Protein AF-A0A9E3FFB5-F1 (afdb_monomer)

pLDDT: mean 85.91, std 15.86, range [45.09, 98.25]

Nearest PDB structures (foldseek):
  6ee1-assembly1_C  TM=3.081E-01  e=3.238E+00  Mycobacterium tuberculosis CDC1551
  3ra0-assembly1_A  TM=4.398E-01  e=8.533E+00  Solanum tuberosum
  3msw-assembly1_A  TM=3.438E-01  e=8.031E+00  Bacteroides fragilis NCTC 9343

Structure (mmCIF, N/CA/C/O backbone):
data_AF-A0A9E3FFB5-F1
#
_entry.id   AF-A0A9E3FFB5-F1
#
loop_
_atom_site.group_PDB
_atom_site.id
_atom_site.type_symbol
_atom_site.label_atom_id
_atom_site.label_alt_id
_atom_site.label_comp_id
_atom_site.label_asym_id
_atom_site.label_entity_id
_atom_site.label_seq_id
_atom_site.pdbx_PDB_ins_code
_atom_site.Cartn_x
_atom_site.Cartn_y
_atom_site.Cartn_z
_atom_site.occupancy
_atom_site.B_iso_or_equiv
_atom_site.auth_seq_id
_atom_site.auth_comp_id
_atom_site.auth_asym_id
_atom_site.auth_atom_id
_atom_site.pdbx_PDB_model_num
ATOM 1 N N . MET A 1 1 ? 12.889 -42.123 -22.481 1.00 47.53 1 MET A N 1
ATOM 2 C CA . MET A 1 1 ? 12.437 -40.728 -22.277 1.00 47.53 1 MET A CA 1
ATOM 3 C C . MET A 1 1 ? 12.371 -40.454 -20.779 1.00 47.53 1 MET A C 1
ATOM 5 O O . MET A 1 1 ? 11.439 -40.924 -20.142 1.00 47.53 1 MET A O 1
ATOM 9 N N . LEU A 1 2 ? 13.360 -39.768 -20.192 1.00 45.09 2 LEU A N 1
ATOM 10 C CA . LEU A 1 2 ? 13.233 -39.290 -18.809 1.00 45.09 2 LEU A CA 1
ATOM 11 C C . LEU A 1 2 ? 12.377 -38.021 -18.814 1.00 45.09 2 LEU A C 1
ATOM 13 O O . LEU A 1 2 ? 12.748 -37.026 -19.437 1.00 45.09 2 LEU A O 1
ATOM 17 N N . LYS A 1 3 ? 11.234 -38.059 -18.128 1.00 50.16 3 LYS A N 1
ATOM 18 C CA . LYS A 1 3 ? 10.460 -36.855 -17.823 1.00 50.16 3 LYS A CA 1
ATOM 19 C C . LYS A 1 3 ? 11.259 -36.061 -16.790 1.00 50.16 3 LYS A C 1
ATOM 21 O O . LYS A 1 3 ? 11.464 -36.547 -15.683 1.00 50.16 3 LYS A O 1
ATOM 26 N N . ARG A 1 4 ? 11.749 -34.875 -17.159 1.00 49.00 4 ARG A N 1
ATOM 27 C CA . ARG A 1 4 ? 12.312 -33.929 -16.189 1.00 49.00 4 ARG A CA 1
ATOM 28 C C . ARG A 1 4 ? 11.158 -33.429 -15.325 1.00 49.00 4 ARG A C 1
ATOM 30 O O . ARG A 1 4 ? 10.248 -32.783 -15.838 1.00 49.00 4 ARG A O 1
ATOM 37 N N . THR A 1 5 ? 11.167 -33.772 -14.046 1.00 50.28 5 THR A N 1
ATOM 38 C CA . THR A 1 5 ? 10.300 -33.151 -13.043 1.00 50.28 5 THR A CA 1
ATOM 39 C C . THR A 1 5 ? 10.636 -31.656 -12.987 1.00 50.28 5 THR A C 1
ATOM 41 O O . THR A 1 5 ? 11.827 -31.327 -13.007 1.00 50.28 5 THR A O 1
ATOM 44 N N . PRO A 1 6 ? 9.652 -30.738 -12.959 1.00 55.97 6 PRO A N 1
ATOM 45 C CA . PRO A 1 6 ? 9.941 -29.323 -12.765 1.00 55.97 6 PRO A CA 1
ATOM 46 C C . PRO A 1 6 ? 10.660 -29.152 -11.427 1.00 55.97 6 PRO A C 1
ATOM 48 O O . PRO A 1 6 ? 10.163 -29.605 -10.398 1.00 55.97 6 PRO A O 1
ATOM 51 N N . LYS A 1 7 ? 11.854 -28.559 -11.456 1.00 53.78 7 LYS A N 1
ATOM 52 C CA . LYS A 1 7 ? 12.586 -28.189 -10.245 1.00 53.78 7 LYS A CA 1
ATOM 53 C C . LYS A 1 7 ? 11.756 -27.122 -9.527 1.00 53.78 7 LYS A C 1
ATOM 55 O O . LYS A 1 7 ? 11.375 -26.139 -10.162 1.00 53.78 7 LYS A O 1
ATOM 60 N N . GLU A 1 8 ? 11.450 -27.332 -8.250 1.00 53.06 8 GLU A N 1
ATOM 61 C CA . GLU A 1 8 ? 10.848 -26.283 -7.426 1.00 53.06 8 GLU A CA 1
ATOM 62 C C . GLU A 1 8 ? 11.791 -25.070 -7.431 1.00 53.06 8 GLU A C 1
ATOM 64 O O . GLU A 1 8 ? 12.996 -25.252 -7.216 1.00 53.06 8 GLU A O 1
ATOM 69 N N . PRO A 1 9 ? 11.294 -23.862 -7.746 1.00 53.59 9 PRO A N 1
ATOM 70 C CA . PRO A 1 9 ? 12.136 -22.675 -7.772 1.00 53.59 9 PRO A CA 1
ATOM 71 C C . PRO A 1 9 ? 12.726 -22.453 -6.377 1.00 53.59 9 PRO A C 1
ATOM 73 O O . PRO A 1 9 ? 11.998 -22.437 -5.382 1.00 53.59 9 PRO A O 1
ATOM 76 N N . THR A 1 10 ? 14.049 -22.327 -6.297 1.00 51.38 10 THR A N 1
ATOM 77 C CA . THR A 1 10 ? 14.737 -21.996 -5.044 1.00 51.38 10 THR A CA 1
ATOM 78 C C . THR A 1 10 ? 14.661 -20.487 -4.800 1.00 51.38 10 THR A C 1
ATOM 80 O O . THR A 1 10 ? 14.372 -19.720 -5.714 1.00 51.38 10 THR A O 1
ATOM 83 N N . THR A 1 11 ? 14.942 -20.022 -3.579 1.00 53.09 11 THR A N 1
ATOM 84 C CA . THR A 1 11 ? 14.989 -18.578 -3.252 1.00 53.09 11 THR A CA 1
ATOM 85 C C . THR A 1 11 ? 15.971 -17.800 -4.139 1.00 53.09 11 THR A C 1
ATOM 87 O O . THR A 1 11 ? 15.794 -16.613 -4.349 1.00 53.09 11 THR A O 1
ATOM 90 N N . GLU A 1 12 ? 16.975 -18.481 -4.692 1.00 48.00 12 GLU A N 1
ATOM 91 C CA . GLU A 1 12 ? 17.965 -17.947 -5.638 1.00 48.00 12 GLU A CA 1
ATOM 92 C C . GLU A 1 12 ? 17.399 -17.742 -7.060 1.00 48.00 12 GLU A C 1
ATOM 94 O O . GLU A 1 12 ? 17.922 -16.943 -7.827 1.00 48.00 12 GLU A O 1
ATOM 99 N N . ASP A 1 13 ? 16.301 -18.430 -7.399 1.00 52.84 13 ASP A N 1
ATOM 100 C CA . ASP A 1 13 ? 15.519 -18.219 -8.625 1.00 52.84 13 ASP A CA 1
ATOM 101 C C . ASP A 1 13 ? 14.375 -17.207 -8.405 1.00 52.84 13 ASP A C 1
ATOM 103 O O . ASP A 1 13 ? 13.614 -16.904 -9.337 1.00 52.84 13 ASP A O 1
ATOM 107 N N . ALA A 1 14 ? 14.198 -16.710 -7.171 1.00 54.94 14 ALA A N 1
ATOM 108 C CA . ALA A 1 14 ? 13.183 -15.713 -6.891 1.00 54.94 14 ALA A CA 1
ATOM 109 C C . ALA A 1 14 ? 13.522 -14.447 -7.689 1.00 54.94 14 ALA A C 1
ATOM 111 O O . ALA A 1 14 ? 14.666 -14.007 -7.714 1.00 54.94 14 ALA A O 1
ATOM 112 N N . PRO A 1 15 ? 12.555 -13.850 -8.394 1.00 60.88 15 PRO A N 1
ATOM 113 C CA . PRO A 1 15 ? 12.791 -12.596 -9.085 1.00 60.88 15 PRO A CA 1
ATOM 114 C C . PRO A 1 15 ? 13.152 -11.512 -8.062 1.00 60.88 15 PRO A C 1
ATOM 116 O O . PRO A 1 15 ? 12.272 -10.896 -7.469 1.00 60.88 15 PRO A O 1
ATOM 119 N N . ASP A 1 16 ? 14.450 -11.233 -7.932 1.00 67.25 16 ASP A N 1
ATOM 120 C CA . ASP A 1 16 ? 15.021 -10.197 -7.054 1.00 67.25 16 ASP A CA 1
ATOM 121 C C . ASP A 1 16 ? 14.546 -8.777 -7.399 1.00 67.25 16 ASP A C 1
ATOM 123 O O . ASP A 1 16 ? 14.881 -7.801 -6.730 1.00 67.25 16 ASP A O 1
ATOM 127 N N . ASN A 1 17 ? 13.787 -8.634 -8.488 1.00 79.75 17 ASN A N 1
ATOM 128 C CA . ASN A 1 17 ? 13.331 -7.358 -8.994 1.00 79.75 17 ASN A CA 1
ATOM 129 C C . ASN A 1 17 ? 11.873 -7.432 -9.468 1.00 79.75 17 ASN A C 1
ATOM 131 O O . ASN A 1 17 ? 11.555 -8.065 -10.483 1.00 79.75 17 ASN A O 1
ATOM 135 N N . ILE A 1 18 ? 11.011 -6.715 -8.747 1.00 90.06 18 ILE A N 1
ATOM 136 C CA . ILE A 1 18 ? 9.587 -6.531 -9.045 1.00 90.06 18 ILE A CA 1
ATOM 137 C C . ILE A 1 18 ? 9.280 -5.163 -9.676 1.00 90.06 18 ILE A C 1
ATOM 139 O O . ILE A 1 18 ? 8.121 -4.746 -9.712 1.00 90.06 18 ILE A O 1
ATOM 143 N N . ALA A 1 19 ? 10.300 -4.462 -10.190 1.00 89.56 19 ALA A N 1
ATOM 144 C CA . ALA A 1 19 ? 10.145 -3.166 -10.841 1.00 89.56 19 ALA A CA 1
ATOM 145 C C . ALA A 1 19 ? 8.998 -3.198 -11.870 1.00 89.56 19 ALA A C 1
ATOM 147 O O . ALA A 1 19 ? 8.889 -4.1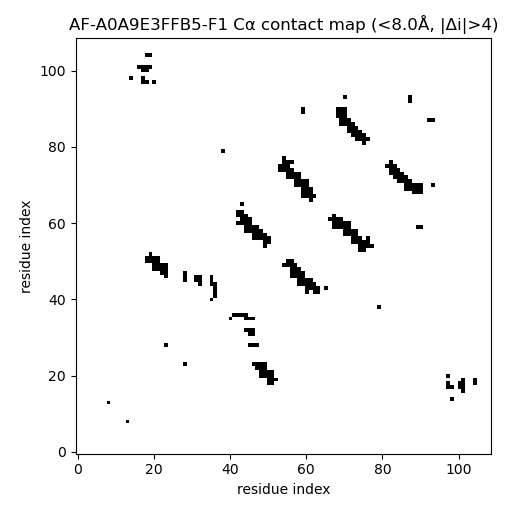55 -12.638 1.00 89.56 19 ALA A O 1
ATOM 148 N N . PRO A 1 20 ? 8.140 -2.165 -11.900 1.00 92.50 20 PRO A N 1
ATOM 149 C CA . PRO A 1 20 ? 8.345 -0.856 -11.275 1.00 92.50 20 PRO A CA 1
ATOM 150 C C . PRO A 1 20 ? 7.897 -0.760 -9.807 1.00 92.50 20 PRO A C 1
ATOM 152 O O . PRO A 1 20 ? 7.871 0.343 -9.264 1.00 92.50 20 PRO A O 1
ATOM 155 N N . TRP A 1 21 ? 7.530 -1.869 -9.161 1.00 95.19 21 TRP A N 1
ATOM 156 C CA . TRP A 1 21 ? 7.252 -1.865 -7.728 1.00 95.19 21 TRP A CA 1
ATOM 157 C C . TRP A 1 21 ? 8.537 -1.798 -6.905 1.00 95.19 21 TRP A C 1
ATOM 159 O O . TRP A 1 21 ? 9.540 -2.429 -7.229 1.00 95.19 21 TRP A O 1
ATOM 169 N N . GLU A 1 22 ? 8.465 -1.052 -5.813 1.00 94.12 22 GLU A N 1
ATOM 170 C CA . GLU A 1 22 ? 9.477 -0.960 -4.772 1.00 94.12 22 GLU A CA 1
ATOM 171 C C . GLU A 1 22 ? 8.800 -1.271 -3.434 1.00 94.12 22 GLU A C 1
ATOM 173 O O . GLU A 1 22 ? 7.762 -0.683 -3.104 1.00 94.12 22 GLU A O 1
ATOM 178 N N . MET A 1 23 ? 9.367 -2.213 -2.680 1.00 95.75 23 MET A N 1
ATOM 179 C CA . MET A 1 23 ? 8.933 -2.482 -1.309 1.00 95.75 23 MET A CA 1
ATOM 180 C C . MET A 1 23 ? 9.353 -1.310 -0.422 1.00 95.75 23 MET A C 1
ATOM 182 O O . MET A 1 23 ? 10.484 -0.841 -0.515 1.00 95.75 23 MET A O 1
ATOM 186 N N . LEU A 1 24 ? 8.443 -0.836 0.424 1.00 96.38 24 LEU A N 1
ATOM 187 C CA . LEU A 1 24 ? 8.739 0.258 1.342 1.00 96.38 24 LEU A CA 1
ATOM 188 C C . LEU A 1 24 ? 9.617 -0.242 2.495 1.00 96.38 24 LEU A C 1
ATOM 190 O O . LEU A 1 24 ? 9.387 -1.326 3.030 1.00 96.38 24 LEU A O 1
ATOM 194 N N . ASP A 1 25 ? 10.586 0.577 2.893 1.00 95.50 25 ASP A N 1
ATOM 195 C CA . ASP A 1 25 ? 11.309 0.429 4.154 1.00 95.50 25 ASP A CA 1
ATOM 196 C C . ASP A 1 25 ? 10.473 0.962 5.332 1.00 95.50 25 ASP A C 1
ATOM 198 O O . ASP A 1 25 ? 9.359 1.461 5.153 1.00 95.50 25 ASP A O 1
ATOM 202 N N . ASP A 1 26 ? 11.001 0.885 6.554 1.00 96.94 26 ASP A N 1
ATOM 203 C CA . ASP A 1 26 ? 10.278 1.311 7.760 1.00 96.94 26 ASP A CA 1
ATOM 204 C C . ASP A 1 26 ? 9.819 2.780 7.691 1.00 96.94 26 ASP A C 1
ATOM 206 O O . ASP A 1 26 ? 8.688 3.111 8.063 1.00 96.94 26 ASP A O 1
ATOM 210 N N . ALA A 1 27 ? 10.673 3.666 7.169 1.00 97.00 27 ALA A N 1
ATOM 211 C CA . ALA A 1 27 ? 10.367 5.086 7.017 1.00 97.00 27 ALA A CA 1
ATOM 212 C C . ALA A 1 27 ? 9.260 5.317 5.975 1.00 97.00 27 ALA A C 1
ATOM 214 O O . ALA A 1 27 ? 8.334 6.108 6.198 1.00 97.00 27 ALA A O 1
ATOM 215 N N . GLY A 1 28 ? 9.320 4.599 4.855 1.00 96.81 28 GLY A N 1
ATOM 216 C CA . GLY A 1 28 ? 8.305 4.596 3.814 1.00 96.81 28 GLY A CA 1
ATOM 217 C C . GLY A 1 28 ? 6.971 4.065 4.330 1.00 96.81 28 GLY A C 1
ATOM 218 O O . GLY A 1 28 ? 5.947 4.731 4.165 1.00 96.81 28 GLY A O 1
ATOM 219 N N . ILE A 1 29 ? 6.967 2.918 5.013 1.00 98.00 29 ILE A N 1
ATOM 220 C CA . ILE A 1 29 ? 5.764 2.329 5.615 1.00 98.00 29 ILE A CA 1
ATOM 221 C C . ILE A 1 29 ? 5.109 3.339 6.555 1.00 98.00 29 ILE A C 1
ATOM 223 O O . ILE A 1 29 ? 3.908 3.588 6.426 1.00 98.00 29 ILE A O 1
ATOM 227 N N . ALA A 1 30 ? 5.878 3.960 7.456 1.00 97.62 30 ALA A N 1
ATOM 228 C CA . ALA A 1 30 ? 5.362 4.957 8.391 1.00 97.62 30 ALA A CA 1
ATOM 229 C C . ALA A 1 30 ? 4.748 6.162 7.660 1.00 97.62 30 ALA A C 1
ATOM 231 O O . ALA A 1 30 ? 3.611 6.547 7.939 1.00 97.62 30 ALA A O 1
ATOM 232 N N . THR A 1 31 ? 5.465 6.707 6.677 1.00 96.81 31 THR A N 1
ATOM 233 C CA . THR A 1 31 ? 5.044 7.890 5.914 1.00 96.81 31 THR A CA 1
ATOM 234 C C . THR A 1 31 ? 3.762 7.634 5.123 1.00 96.81 31 THR A C 1
ATOM 236 O O . THR A 1 31 ? 2.789 8.379 5.240 1.00 96.81 31 THR A O 1
ATOM 239 N N . TYR A 1 32 ? 3.724 6.568 4.322 1.00 96.62 32 TYR A N 1
ATOM 240 C CA . TYR A 1 32 ? 2.569 6.268 3.476 1.00 96.62 32 TYR A CA 1
ATOM 241 C C . TYR A 1 32 ? 1.365 5.788 4.292 1.00 96.62 32 TYR A C 1
ATOM 243 O O . TYR A 1 32 ? 0.229 6.118 3.955 1.00 96.62 32 TYR A O 1
ATOM 251 N N . THR A 1 33 ? 1.588 5.069 5.396 1.00 96.81 33 THR A N 1
ATOM 252 C CA . THR A 1 33 ? 0.502 4.661 6.301 1.00 96.81 33 THR A CA 1
ATOM 253 C C . THR A 1 33 ? -0.108 5.860 7.029 1.00 96.81 33 THR A C 1
ATOM 255 O O . THR A 1 33 ? -1.329 5.920 7.172 1.00 96.81 33 THR A O 1
ATOM 258 N N . ALA 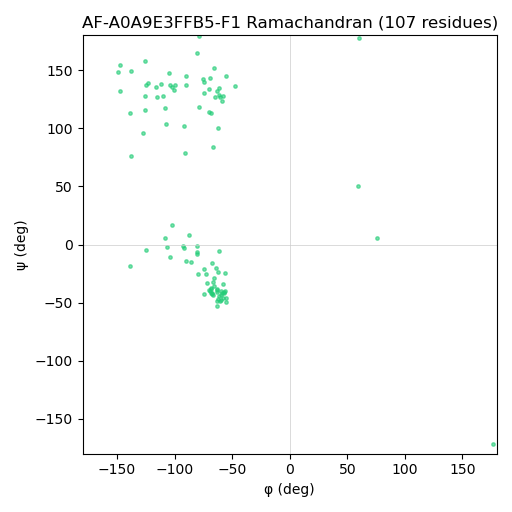A 1 34 ? 0.698 6.847 7.436 1.00 96.75 34 ALA A N 1
ATOM 259 C CA . ALA A 1 34 ? 0.183 8.092 8.008 1.00 96.75 34 ALA A CA 1
ATOM 260 C C . ALA A 1 34 ? -0.719 8.836 7.009 1.00 96.75 34 ALA A C 1
ATOM 262 O O . ALA A 1 34 ? -1.869 9.129 7.329 1.00 96.75 34 ALA A O 1
ATOM 263 N N . LYS A 1 35 ? -0.257 9.013 5.764 1.00 95.12 35 LYS A N 1
ATOM 264 C CA . LYS A 1 35 ? -1.058 9.615 4.684 1.00 95.12 35 LYS A CA 1
ATOM 265 C C . LYS A 1 35 ? -2.358 8.851 4.405 1.00 95.12 35 LYS A C 1
ATOM 267 O O . LYS A 1 35 ? -3.408 9.459 4.210 1.00 95.12 35 LYS A O 1
ATOM 272 N N . LEU A 1 36 ? -2.316 7.514 4.403 1.00 94.00 36 LEU A N 1
ATOM 273 C CA . LEU A 1 36 ? -3.516 6.680 4.252 1.00 94.00 36 LEU A CA 1
ATOM 274 C C . LEU A 1 36 ? -4.533 6.949 5.363 1.00 94.00 36 LEU A C 1
ATOM 276 O O . LEU A 1 36 ? -5.720 7.070 5.073 1.00 94.00 36 LEU A O 1
ATOM 280 N N . ARG A 1 37 ? -4.070 7.067 6.612 1.00 94.31 37 ARG A N 1
ATOM 281 C CA . ARG A 1 37 ? -4.922 7.337 7.775 1.00 94.31 37 ARG A CA 1
ATOM 282 C C . ARG A 1 37 ? -5.515 8.745 7.752 1.00 94.31 37 ARG A C 1
ATOM 284 O O . ARG A 1 37 ? -6.663 8.909 8.143 1.00 94.31 37 ARG A O 1
ATOM 291 N N . GLU A 1 38 ? -4.759 9.741 7.302 1.00 92.81 38 GLU A N 1
ATOM 292 C CA . GLU A 1 38 ? -5.271 11.106 7.112 1.00 92.81 38 GLU A CA 1
ATOM 293 C C . GLU A 1 38 ? -6.375 11.144 6.050 1.00 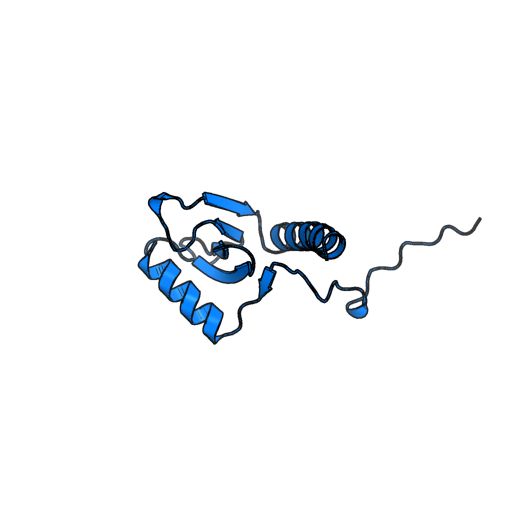92.81 38 GLU A C 1
ATOM 295 O O . GLU A 1 38 ? -7.396 11.806 6.229 1.00 92.81 38 GLU A O 1
ATOM 300 N N . ARG A 1 39 ? -6.183 10.397 4.958 1.00 89.31 39 ARG A N 1
ATOM 301 C CA . ARG A 1 39 ? -7.112 10.343 3.827 1.00 89.31 39 ARG A CA 1
ATOM 302 C C . ARG A 1 39 ? -8.378 9.540 4.118 1.00 89.31 39 ARG A C 1
ATOM 304 O O . ARG A 1 39 ? -9.460 9.933 3.695 1.00 89.31 39 ARG A O 1
ATOM 311 N N . ASP A 1 40 ? -8.236 8.391 4.773 1.00 88.06 40 ASP A N 1
ATOM 312 C CA . ASP A 1 40 ? -9.323 7.449 5.036 1.00 88.06 40 ASP A CA 1
ATOM 313 C C . ASP A 1 40 ? -9.230 6.898 6.472 1.00 88.06 40 ASP A C 1
ATOM 315 O O . ASP A 1 40 ? -8.790 5.764 6.695 1.00 88.06 40 ASP A O 1
ATOM 319 N N . PRO A 1 41 ? -9.619 7.703 7.478 1.00 90.12 41 PRO A N 1
ATOM 320 C CA . PRO A 1 41 ? -9.414 7.373 8.889 1.00 90.12 41 PRO A CA 1
ATOM 321 C C . PRO A 1 41 ? -10.253 6.183 9.370 1.00 90.12 41 PRO A C 1
ATOM 323 O O . PRO A 1 41 ? -9.976 5.629 10.434 1.00 90.12 41 PRO A O 1
ATOM 326 N N . LEU A 1 42 ? -11.279 5.788 8.611 1.00 91.06 42 LEU A N 1
ATOM 327 C CA . LEU A 1 42 ? -12.145 4.658 8.947 1.00 91.06 42 LEU A CA 1
ATOM 328 C C . LEU A 1 42 ? -11.575 3.319 8.466 1.00 91.06 42 LEU A C 1
ATOM 330 O O . LEU A 1 42 ? -12.033 2.266 8.915 1.00 91.06 42 LEU A O 1
ATOM 334 N N . ARG A 1 43 ? -10.581 3.333 7.570 1.00 92.25 43 ARG A N 1
ATOM 335 C CA . ARG A 1 43 ? -9.945 2.114 7.067 1.00 92.25 43 ARG A CA 1
ATOM 336 C C . ARG A 1 43 ? -8.632 1.838 7.780 1.00 92.25 43 ARG A C 1
ATOM 338 O O . ARG A 1 43 ? -7.777 2.699 7.963 1.00 92.25 43 ARG A O 1
ATOM 345 N N . ASN A 1 44 ? -8.437 0.569 8.117 1.00 95.25 44 ASN A N 1
ATOM 346 C CA . ASN A 1 44 ? -7.190 0.076 8.682 1.00 95.25 44 ASN A CA 1
ATOM 347 C C . ASN A 1 44 ? -6.262 -0.390 7.552 1.00 95.25 44 ASN A C 1
ATOM 349 O O . ASN A 1 44 ? -6.201 -1.580 7.230 1.00 95.25 44 ASN A O 1
ATOM 353 N N . LEU A 1 45 ? -5.608 0.573 6.900 1.00 96.44 45 LEU A N 1
ATOM 354 C CA . LEU A 1 45 ? -4.701 0.324 5.781 1.00 96.44 45 LEU A CA 1
ATOM 355 C C . LEU A 1 45 ? -3.244 0.446 6.222 1.00 96.44 45 LEU A C 1
ATOM 357 O O . LEU A 1 45 ? -2.893 1.385 6.930 1.00 96.44 45 LEU A O 1
ATOM 361 N N . ILE A 1 46 ? -2.393 -0.473 5.764 1.00 96.94 46 ILE A N 1
ATOM 362 C CA . ILE A 1 46 ? -0.942 -0.436 6.006 1.00 96.94 46 ILE A CA 1
ATOM 363 C C . ILE A 1 46 ? -0.230 -0.509 4.660 1.00 96.94 46 ILE A C 1
ATOM 365 O O . ILE A 1 46 ? -0.360 -1.510 3.955 1.00 96.94 46 ILE A O 1
ATOM 369 N N . ALA A 1 47 ? 0.496 0.543 4.285 1.00 97.62 47 ALA A N 1
ATOM 370 C CA . ALA A 1 47 ? 1.270 0.557 3.046 1.00 97.62 47 ALA A CA 1
ATOM 371 C C . ALA A 1 47 ? 2.460 -0.404 3.139 1.00 97.62 47 ALA A C 1
ATOM 373 O O . ALA A 1 47 ? 3.079 -0.515 4.194 1.00 97.62 47 ALA A O 1
ATOM 374 N N . PHE A 1 48 ? 2.791 -1.077 2.036 1.00 97.88 48 PHE A N 1
ATOM 375 C CA . PHE A 1 48 ? 3.959 -1.967 1.986 1.00 97.88 48 PHE A CA 1
ATOM 376 C C . PHE A 1 48 ? 4.770 -1.859 0.690 1.00 97.88 48 PHE A C 1
ATOM 378 O O . PHE A 1 48 ? 5.924 -2.277 0.665 1.00 97.88 48 PHE A O 1
ATOM 385 N N . ALA A 1 49 ? 4.206 -1.306 -0.386 1.00 97.50 49 ALA A N 1
ATOM 386 C CA . ALA A 1 49 ? 4.934 -1.070 -1.628 1.00 97.50 49 ALA A CA 1
ATOM 387 C C . ALA A 1 49 ? 4.414 0.178 -2.344 1.00 97.50 49 ALA A C 1
ATOM 389 O O . ALA A 1 49 ? 3.245 0.550 -2.207 1.00 97.50 49 ALA A O 1
ATOM 390 N N . ARG A 1 50 ? 5.268 0.794 -3.159 1.00 96.44 50 ARG A N 1
ATOM 391 C CA . ARG A 1 50 ? 4.892 1.860 -4.093 1.00 96.44 50 ARG A CA 1
ATOM 392 C C . ARG A 1 50 ? 5.335 1.516 -5.505 1.00 96.44 50 ARG A C 1
ATOM 394 O O . ARG A 1 50 ? 6.253 0.721 -5.696 1.00 96.44 50 ARG A O 1
ATOM 401 N N . ARG A 1 51 ? 4.702 2.127 -6.502 1.00 94.69 51 ARG A N 1
ATOM 402 C CA . ARG A 1 51 ? 5.230 2.126 -7.868 1.00 94.69 51 ARG A CA 1
ATOM 403 C C . ARG A 1 51 ? 6.144 3.325 -8.074 1.00 94.69 51 ARG A C 1
ATOM 405 O O . ARG A 1 51 ? 5.808 4.432 -7.675 1.00 94.69 51 ARG A O 1
ATOM 412 N N . MET A 1 52 ? 7.277 3.109 -8.730 1.00 90.69 52 MET A N 1
ATOM 413 C CA . MET A 1 52 ? 8.223 4.178 -9.069 1.00 90.69 52 MET A CA 1
ATOM 414 C C . MET A 1 52 ? 7.790 4.983 -10.303 1.00 90.69 52 MET A C 1
ATOM 416 O O . MET A 1 52 ? 8.175 6.137 -10.455 1.00 90.69 52 MET A O 1
ATOM 420 N N . ASP A 1 53 ? 6.998 4.383 -11.196 1.00 91.19 53 ASP A N 1
ATOM 421 C CA . ASP A 1 53 ? 6.578 4.977 -12.473 1.00 91.19 53 ASP A CA 1
ATOM 422 C C . ASP A 1 53 ? 5.266 5.772 -12.380 1.00 91.19 53 ASP A C 1
ATOM 424 O O . ASP A 1 53 ? 4.896 6.496 -13.307 1.00 91.19 53 ASP A O 1
ATOM 428 N N . GLN A 1 54 ? 4.521 5.605 -11.289 1.00 89.88 54 GLN A N 1
ATOM 429 C CA . GLN A 1 54 ? 3.194 6.174 -11.100 1.00 89.88 54 GLN A CA 1
ATOM 430 C C . GLN A 1 54 ? 2.959 6.459 -9.626 1.00 89.88 54 GLN A C 1
ATOM 432 O O . GLN A 1 54 ? 3.381 5.688 -8.774 1.00 89.88 54 GLN A O 1
ATOM 437 N N . ASP A 1 55 ? 2.178 7.498 -9.336 1.00 91.94 55 ASP A N 1
ATOM 438 C CA . ASP A 1 55 ? 1.654 7.734 -7.993 1.00 91.94 55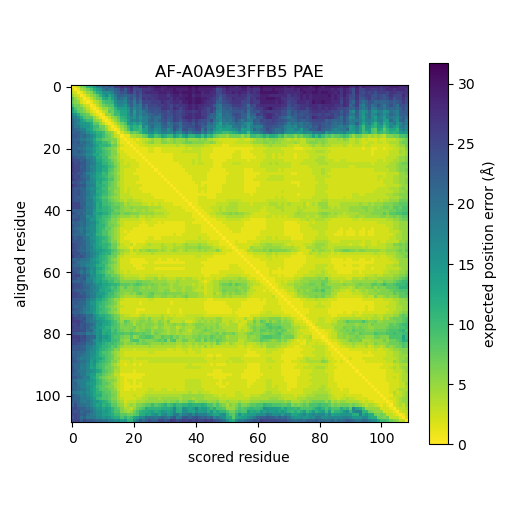 ASP A CA 1
ATOM 439 C C . ASP A 1 55 ? 0.653 6.625 -7.621 1.00 91.94 55 ASP A C 1
ATOM 441 O O . ASP A 1 55 ? -0.542 6.686 -7.929 1.00 91.94 55 ASP A O 1
ATOM 445 N N . THR A 1 56 ? 1.174 5.502 -7.131 1.00 96.00 56 THR A N 1
ATOM 446 C CA . THR A 1 56 ? 0.420 4.289 -6.823 1.00 96.00 56 THR A CA 1
ATOM 447 C C . THR A 1 56 ? 1.040 3.577 -5.633 1.00 96.00 56 THR A C 1
ATOM 449 O O . THR A 1 56 ? 2.244 3.326 -5.608 1.00 96.00 56 THR A O 1
ATOM 452 N N . VAL A 1 57 ? 0.196 3.201 -4.677 1.00 97.19 57 VAL A N 1
ATOM 453 C CA . VAL A 1 57 ? 0.595 2.523 -3.438 1.00 97.19 57 VAL A CA 1
ATOM 454 C C . VAL A 1 57 ? -0.162 1.206 -3.317 1.00 97.19 57 VAL A C 1
ATOM 456 O O . VAL A 1 57 ? -1.356 1.148 -3.614 1.00 97.19 57 VAL A O 1
ATOM 459 N N . ALA A 1 58 ? 0.528 0.154 -2.883 1.00 98.06 58 ALA A N 1
ATOM 460 C CA . ALA A 1 58 ? -0.083 -1.092 -2.447 1.00 98.06 58 ALA A CA 1
ATOM 461 C C . ALA A 1 58 ? -0.136 -1.135 -0.915 1.00 98.06 58 ALA A C 1
ATOM 463 O O . ALA A 1 58 ? 0.849 -0.836 -0.229 1.00 98.06 58 ALA A O 1
ATOM 464 N N . CYS A 1 59 ? -1.292 -1.508 -0.376 1.00 97.50 59 CYS A N 1
ATOM 465 C CA . CYS A 1 59 ? -1.535 -1.571 1.056 1.00 97.50 59 CYS A CA 1
ATOM 466 C C . CYS A 1 59 ? -2.313 -2.826 1.455 1.00 97.50 59 CYS A C 1
ATOM 468 O O . CYS A 1 59 ? -3.133 -3.347 0.701 1.00 97.50 59 CYS A O 1
ATOM 470 N N . PHE A 1 60 ? -2.053 -3.316 2.664 1.00 97.81 60 PHE A N 1
ATOM 471 C CA . PHE A 1 60 ? -2.891 -4.314 3.310 1.00 97.81 60 PHE A CA 1
ATOM 472 C C . PHE A 1 60 ? -4.170 -3.657 3.811 1.00 97.81 60 PHE A C 1
ATOM 474 O O . PHE A 1 60 ? -4.104 -2.670 4.538 1.00 97.81 60 PHE A O 1
ATOM 481 N N . ASP A 1 61 ? -5.313 -4.249 3.482 1.00 96.81 61 ASP A N 1
ATOM 482 C CA . ASP A 1 61 ? -6.592 -3.957 4.118 1.00 96.81 61 ASP A CA 1
ATOM 483 C C . ASP A 1 61 ? -6.787 -4.922 5.285 1.00 96.81 61 ASP A C 1
ATOM 485 O O . ASP A 1 61 ? -7.098 -6.109 5.114 1.00 96.81 61 ASP A O 1
ATOM 489 N N . LYS A 1 62 ? -6.551 -4.405 6.491 1.00 95.50 62 LYS A N 1
ATOM 490 C CA . LYS A 1 62 ? -6.642 -5.163 7.737 1.00 95.50 62 LYS A CA 1
ATOM 491 C C . LYS A 1 62 ? -8.079 -5.305 8.232 1.00 95.50 62 LYS A C 1
ATOM 493 O O . LYS A 1 62 ? -8.288 -6.058 9.181 1.00 95.50 62 LYS A O 1
ATOM 498 N N . GLY A 1 63 ? -9.055 -4.652 7.599 1.00 93.44 63 GLY A N 1
ATOM 499 C CA . GLY A 1 63 ? -10.433 -4.618 8.077 1.00 93.44 63 GLY A CA 1
ATOM 500 C C . GLY A 1 63 ? -10.572 -3.995 9.473 1.00 93.44 63 GLY A C 1
ATOM 501 O O . GLY A 1 63 ? -9.594 -3.616 10.123 1.00 93.44 63 GLY A O 1
ATOM 502 N N . ALA A 1 64 ? -11.8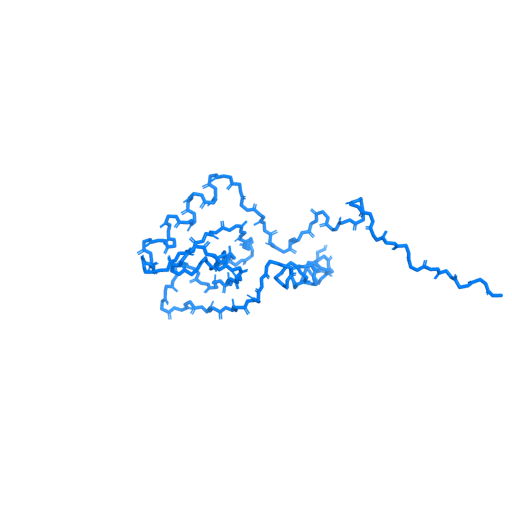12 -3.898 9.951 1.00 90.25 64 ALA A N 1
ATOM 503 C CA . ALA A 1 64 ? -12.110 -3.299 11.254 1.00 90.25 64 ALA A CA 1
ATOM 504 C C . ALA A 1 64 ? -11.544 -4.111 12.437 1.00 90.25 64 ALA A C 1
ATOM 506 O O . ALA A 1 64 ? -11.214 -3.543 13.473 1.00 90.25 64 ALA A O 1
ATOM 507 N N . ASP A 1 65 ? -11.402 -5.429 12.283 1.00 92.06 65 ASP A N 1
ATOM 508 C CA . ASP A 1 65 ? -10.933 -6.345 13.329 1.00 92.06 65 ASP A CA 1
ATOM 509 C C . ASP A 1 65 ? -9.411 -6.589 13.311 1.00 92.06 65 ASP A C 1
ATOM 511 O O . ASP A 1 65 ? -8.890 -7.340 14.138 1.00 92.06 65 ASP A O 1
ATOM 515 N N . GLY A 1 66 ? -8.690 -5.986 12.359 1.00 90.81 66 GLY A N 1
ATOM 516 C CA . GLY A 1 66 ? -7.245 -6.148 12.205 1.00 90.81 66 GLY A CA 1
ATOM 517 C C . GLY A 1 66 ? -6.810 -7.484 11.586 1.00 90.81 66 GLY A C 1
ATOM 518 O O . GLY A 1 66 ? -5.608 -7.764 11.511 1.00 90.81 66 GLY A O 1
ATOM 519 N N . LYS A 1 67 ? -7.740 -8.333 11.133 1.00 91.25 67 LYS A N 1
ATOM 520 C CA . LYS A 1 67 ? -7.441 -9.688 10.628 1.00 91.25 67 LYS A CA 1
ATOM 521 C C . LYS A 1 67 ? -7.563 -9.821 9.114 1.00 91.25 67 LYS A C 1
ATOM 523 O O . LYS A 1 67 ? -7.235 -10.877 8.569 1.00 91.25 67 LYS A O 1
ATOM 528 N N . GLY A 1 68 ? -7.955 -8.749 8.432 1.00 91.88 68 GLY A N 1
ATOM 529 C CA . GLY A 1 68 ? -7.973 -8.664 6.980 1.00 91.88 68 GLY A CA 1
ATOM 530 C C . GLY A 1 68 ? -6.610 -8.986 6.358 1.00 91.88 68 GLY A C 1
ATOM 531 O O . GLY A 1 68 ? -5.545 -8.728 6.941 1.00 91.88 68 GLY A O 1
ATOM 532 N N . LYS A 1 69 ? -6.680 -9.619 5.184 1.00 93.19 69 LYS A N 1
ATOM 533 C CA . LYS A 1 69 ? -5.532 -10.089 4.392 1.00 93.19 69 LYS A CA 1
ATOM 534 C C . LYS A 1 69 ? -5.537 -9.558 2.963 1.00 93.19 69 LYS A C 1
ATOM 536 O O . LYS A 1 69 ? -4.599 -9.845 2.228 1.00 93.19 69 LYS A O 1
ATOM 541 N N . ALA A 1 70 ? -6.588 -8.838 2.573 1.00 97.62 70 ALA A N 1
ATOM 542 C CA . ALA A 1 70 ? -6.715 -8.316 1.224 1.00 97.62 70 ALA A CA 1
ATOM 543 C C . ALA A 1 70 ? -5.627 -7.273 0.960 1.00 97.62 70 ALA A C 1
ATOM 545 O O . ALA A 1 70 ? -5.151 -6.605 1.880 1.00 97.62 70 ALA A O 1
ATOM 546 N N . VAL A 1 71 ? -5.249 -7.140 -0.305 1.00 98.25 71 VAL A N 1
ATOM 547 C CA . VAL A 1 71 ? -4.352 -6.081 -0.761 1.00 98.25 71 VAL A CA 1
ATOM 548 C C . VAL A 1 71 ? -5.137 -5.129 -1.637 1.00 98.25 71 VAL A C 1
ATOM 550 O O . VAL A 1 71 ? -5.935 -5.554 -2.472 1.00 98.25 71 VAL A O 1
ATOM 553 N N . LEU A 1 72 ? -4.895 -3.841 -1.455 1.00 97.44 72 LEU A N 1
ATOM 554 C CA . LEU A 1 72 ? -5.451 -2.780 -2.270 1.00 97.44 72 LEU A CA 1
ATOM 555 C C . LEU A 1 72 ? -4.327 -2.066 -2.989 1.00 97.44 72 LEU A C 1
ATOM 557 O O . LEU A 1 72 ? -3.312 -1.732 -2.387 1.00 97.44 72 LEU A O 1
ATOM 561 N N . VAL A 1 73 ? -4.532 -1.810 -4.271 1.00 97.56 73 VAL A N 1
ATOM 562 C CA . VAL A 1 73 ? -3.679 -0.941 -5.070 1.00 97.56 73 VAL A CA 1
ATOM 563 C C . VAL A 1 73 ? -4.446 0.340 -5.342 1.00 97.56 73 VAL A C 1
ATOM 565 O O . VAL A 1 73 ? -5.498 0.322 -5.981 1.00 97.56 73 VAL A O 1
ATOM 568 N N . LEU A 1 74 ? -3.909 1.446 -4.841 1.00 96.00 74 LEU A N 1
ATOM 569 C CA . LEU A 1 74 ? -4.488 2.778 -4.918 1.00 96.00 74 LEU A CA 1
ATOM 570 C C . LEU A 1 74 ? -3.677 3.600 -5.915 1.00 96.00 74 LEU A C 1
ATOM 572 O O . LEU A 1 74 ? -2.563 4.016 -5.607 1.00 96.00 74 LEU A O 1
ATOM 576 N N . ARG A 1 75 ? -4.212 3.809 -7.120 1.00 94.00 75 ARG A N 1
ATOM 577 C CA . ARG A 1 75 ? -3.613 4.668 -8.155 1.00 94.00 75 ARG A CA 1
ATOM 578 C C . ARG A 1 75 ? -4.131 6.095 -8.013 1.00 94.00 75 ARG A C 1
ATOM 580 O O . ARG A 1 75 ? -5.319 6.251 -7.757 1.00 94.00 75 ARG A O 1
ATOM 587 N N . ARG A 1 76 ? -3.280 7.092 -8.297 1.00 89.62 76 ARG A N 1
ATOM 588 C CA . ARG A 1 76 ? -3.514 8.516 -7.982 1.00 89.62 76 ARG A CA 1
ATOM 589 C C . ARG A 1 76 ? -3.696 8.678 -6.476 1.00 89.62 76 ARG A C 1
ATOM 591 O O . ARG A 1 76 ? -4.699 9.202 -6.013 1.00 89.62 76 ARG A O 1
ATOM 598 N N . PHE A 1 77 ? -2.759 8.105 -5.729 1.00 86.00 77 PHE A N 1
ATOM 599 C CA . PHE A 1 77 ? -2.797 8.044 -4.277 1.00 86.00 77 PHE A CA 1
ATOM 600 C 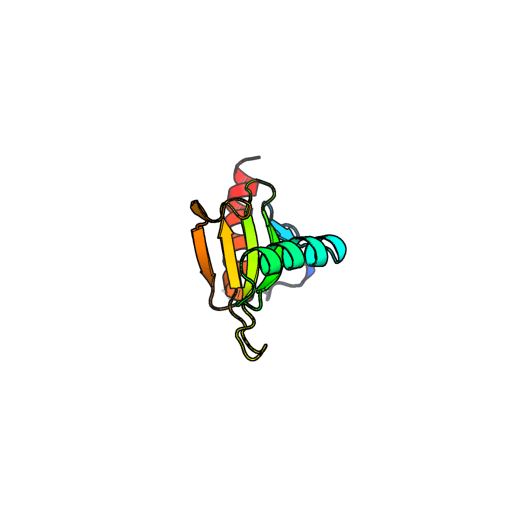C . PHE A 1 77 ? -2.908 9.437 -3.635 1.00 86.00 77 PHE A C 1
ATOM 602 O O . PHE A 1 77 ? -3.711 9.600 -2.712 1.00 86.00 77 PHE A O 1
ATOM 609 N N . ASP A 1 78 ? -2.201 10.430 -4.178 1.00 84.50 78 ASP A N 1
ATOM 610 C CA . ASP A 1 78 ? -2.208 11.818 -3.707 1.00 84.50 78 ASP A CA 1
ATOM 611 C C . ASP A 1 78 ? -3.438 12.631 -4.203 1.00 84.50 78 ASP A C 1
ATOM 613 O O . ASP A 1 78 ? -3.598 13.790 -3.824 1.00 84.50 78 ASP A O 1
ATOM 617 N N . ASP A 1 79 ? -4.345 12.045 -5.005 1.00 85.44 79 ASP A N 1
ATOM 618 C CA . ASP A 1 79 ? -5.602 12.671 -5.462 1.00 85.44 79 ASP A CA 1
ATOM 619 C C . ASP A 1 79 ? -6.818 11.761 -5.164 1.00 85.44 79 ASP A C 1
ATOM 621 O O . ASP A 1 79 ? -7.151 10.863 -5.951 1.00 85.44 79 ASP A O 1
ATOM 625 N N . PRO A 1 80 ? -7.527 11.983 -4.038 1.00 81.25 80 PRO A N 1
ATOM 626 C CA . PRO A 1 80 ? -8.702 11.197 -3.663 1.00 81.25 80 PRO A CA 1
ATOM 627 C C . PRO A 1 80 ? -9.823 11.214 -4.710 1.00 81.25 80 PRO A 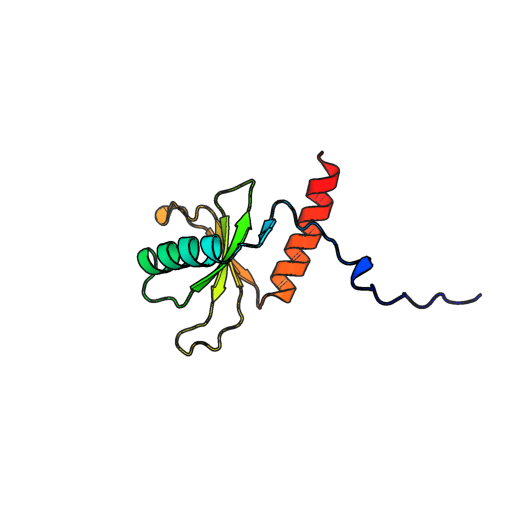C 1
ATOM 629 O O . PRO A 1 80 ? -10.500 10.202 -4.888 1.00 81.25 80 PRO A O 1
ATOM 632 N N . ALA A 1 81 ? -10.013 12.327 -5.428 1.00 84.06 81 ALA A N 1
ATOM 633 C CA . ALA A 1 81 ? -11.097 12.478 -6.400 1.00 84.06 81 ALA A CA 1
ATOM 634 C C . ALA A 1 81 ? -10.852 11.662 -7.679 1.00 84.06 81 ALA A C 1
ATOM 636 O O . ALA A 1 81 ? -11.799 11.264 -8.359 1.00 84.06 81 ALA A O 1
ATOM 637 N N . GLN A 1 82 ? -9.586 11.383 -7.994 1.00 82.12 82 GLN A N 1
ATOM 638 C CA . GLN A 1 82 ? -9.180 10.563 -9.139 1.00 82.12 82 GLN A CA 1
ATOM 639 C C . GLN A 1 82 ? -8.645 9.185 -8.742 1.00 82.12 82 GLN A C 1
ATOM 641 O O . GLN A 1 82 ? -8.167 8.435 -9.604 1.00 82.12 82 GLN A O 1
ATOM 646 N N . THR A 1 83 ? -8.721 8.841 -7.454 1.00 86.94 83 THR A N 1
ATOM 647 C CA . THR A 1 83 ? -8.209 7.572 -6.952 1.00 86.94 83 THR A CA 1
ATOM 648 C C . THR A 1 83 ? -8.940 6.412 -7.619 1.00 86.94 83 THR A C 1
ATOM 650 O O . THR A 1 83 ? -10.168 6.327 -7.609 1.00 86.94 83 THR A O 1
ATOM 653 N N . LYS A 1 84 ? -8.167 5.470 -8.164 1.00 90.88 84 LYS A N 1
ATOM 654 C CA . LYS A 1 84 ? -8.682 4.171 -8.612 1.00 90.88 84 LYS A CA 1
ATOM 655 C C . LYS A 1 84 ? -8.167 3.082 -7.687 1.00 90.88 84 LYS A C 1
ATOM 657 O O . LYS A 1 84 ? -6.960 2.980 -7.473 1.00 90.88 84 LYS A O 1
ATOM 662 N N . GLU A 1 85 ? -9.084 2.270 -7.179 1.00 94.31 85 GLU A N 1
ATOM 663 C CA . GLU A 1 85 ? -8.782 1.129 -6.319 1.00 94.31 85 GLU A CA 1
ATOM 664 C C . GLU A 1 85 ? -8.876 -0.175 -7.115 1.00 94.31 85 GLU A C 1
ATOM 666 O O . GLU A 1 85 ? -9.816 -0.396 -7.879 1.00 94.31 85 GLU A O 1
ATOM 671 N N . HIS A 1 86 ? -7.896 -1.049 -6.916 1.00 96.38 86 HIS A N 1
ATOM 672 C CA . HIS A 1 86 ? -7.957 -2.440 -7.337 1.00 96.38 86 HIS A CA 1
ATOM 673 C C . HIS A 1 86 ? -7.706 -3.344 -6.130 1.00 96.38 86 HIS A C 1
ATOM 675 O O . HIS A 1 86 ? -6.821 -3.063 -5.324 1.00 96.38 86 HIS A O 1
ATOM 681 N N . ARG A 1 87 ? -8.481 -4.424 -5.997 1.00 97.50 87 ARG A N 1
ATOM 682 C CA . ARG A 1 87 ? -8.461 -5.309 -4.827 1.00 97.50 87 ARG A CA 1
ATOM 683 C C . ARG A 1 87 ? -7.975 -6.700 -5.212 1.00 97.50 87 ARG A C 1
ATOM 685 O O . ARG A 1 87 ? -8.568 -7.344 -6.069 1.00 97.50 87 ARG A O 1
ATOM 692 N N . TYR A 1 88 ? -6.964 -7.182 -4.500 1.00 98.06 88 TYR A N 1
ATOM 693 C CA . TYR A 1 88 ? -6.487 -8.559 -4.551 1.00 98.06 88 TYR A CA 1
ATOM 694 C C . TYR A 1 88 ? -6.941 -9.312 -3.289 1.00 98.06 88 TYR A C 1
ATOM 696 O O . TYR A 1 88 ? -7.013 -8.719 -2.205 1.00 98.06 88 TYR A O 1
ATOM 704 N N . PRO A 1 89 ? -7.207 -10.629 -3.377 1.00 96.81 89 PRO A N 1
ATOM 705 C CA . PRO A 1 89 ? -7.596 -11.440 -2.219 1.00 96.81 89 PRO A CA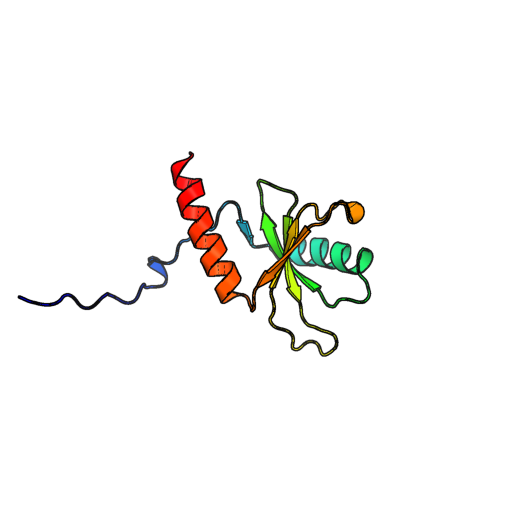 1
ATOM 706 C C . PRO A 1 89 ? -6.493 -11.541 -1.152 1.00 96.81 89 PRO A C 1
ATOM 708 O O . PRO A 1 89 ? -6.790 -11.812 0.010 1.00 96.81 89 PRO A O 1
ATOM 711 N N . GLY A 1 90 ? -5.235 -11.282 -1.520 1.00 97.00 90 GLY A N 1
ATOM 712 C CA . GLY A 1 90 ? -4.136 -11.104 -0.580 1.00 97.00 90 GLY A CA 1
ATOM 713 C C . GLY A 1 90 ? -2.784 -10.906 -1.252 1.00 97.00 90 GLY A C 1
ATOM 714 O O . GLY A 1 90 ? -2.711 -10.760 -2.472 1.00 97.00 90 GLY A O 1
ATOM 715 N N . PHE A 1 91 ? -1.720 -10.909 -0.442 1.00 96.69 91 PHE A N 1
ATOM 716 C CA . PHE A 1 91 ? -0.356 -10.602 -0.888 1.00 96.69 91 PHE A CA 1
ATOM 717 C C . PHE A 1 91 ? 0.113 -11.470 -2.054 1.00 96.69 91 PHE A C 1
ATOM 719 O O . PHE A 1 91 ? 0.627 -10.926 -3.019 1.00 96.69 91 PHE A O 1
ATOM 726 N N . GLY A 1 92 ? -0.107 -12.789 -2.001 1.00 95.69 92 GLY A N 1
ATOM 727 C CA . GLY A 1 92 ? 0.337 -13.699 -3.065 1.00 95.69 92 GLY A CA 1
ATOM 728 C C . GLY A 1 92 ? -0.235 -13.329 -4.435 1.00 95.69 92 GLY A C 1
ATOM 729 O O . GLY A 1 92 ? 0.513 -13.190 -5.391 1.00 95.69 92 GLY A O 1
ATOM 730 N N . ALA A 1 93 ? -1.540 -13.043 -4.504 1.00 97.06 93 ALA A N 1
ATOM 731 C CA . ALA A 1 93 ? -2.186 -12.643 -5.754 1.00 97.06 93 ALA A CA 1
ATOM 732 C C . ALA A 1 93 ? -1.676 -11.290 -6.284 1.00 97.06 93 ALA A C 1
ATOM 734 O O . ALA A 1 93 ? -1.552 -11.115 -7.492 1.00 97.06 93 ALA A O 1
ATOM 735 N N . TRP A 1 94 ? -1.371 -10.339 -5.393 1.00 97.50 94 TRP A N 1
ATOM 736 C CA . TRP A 1 94 ? -0.725 -9.083 -5.789 1.00 97.50 94 TRP A CA 1
ATOM 737 C C . TRP A 1 94 ? 0.711 -9.315 -6.277 1.00 97.50 94 TRP A C 1
ATOM 739 O O . TRP A 1 94 ? 1.123 -8.736 -7.279 1.00 97.50 94 TRP A O 1
ATOM 749 N N . PHE A 1 95 ? 1.466 -10.170 -5.587 1.00 95.88 95 PHE A N 1
ATOM 750 C CA . PHE A 1 95 ? 2.862 -10.438 -5.904 1.00 95.88 95 PHE A CA 1
ATOM 751 C C . PHE A 1 95 ? 2.998 -11.140 -7.257 1.00 95.88 95 PHE A C 1
ATOM 753 O O . PHE A 1 95 ? 3.802 -10.709 -8.077 1.00 95.88 95 PHE A O 1
ATOM 760 N N . ASP A 1 96 ? 2.155 -12.134 -7.547 1.00 94.06 96 ASP A N 1
ATOM 761 C CA . ASP A 1 96 ? 2.120 -12.802 -8.853 1.00 94.06 96 ASP A CA 1
ATOM 762 C C . ASP A 1 96 ? 1.879 -11.807 -10.005 1.00 94.06 96 ASP A C 1
ATOM 764 O O . ASP A 1 96 ? 2.550 -11.872 -11.039 1.00 94.06 96 ASP A O 1
ATOM 768 N N . ASP A 1 97 ? 0.973 -10.840 -9.816 1.00 94.88 97 ASP A N 1
ATOM 769 C CA . ASP A 1 97 ? 0.707 -9.776 -10.792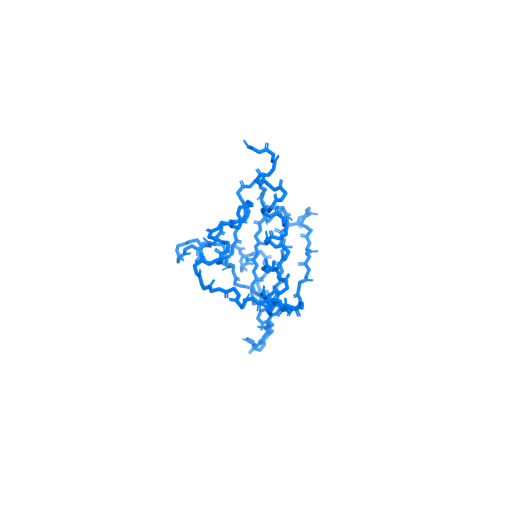 1.00 94.88 97 ASP A CA 1
ATOM 770 C C . ASP A 1 97 ? 1.890 -8.800 -10.921 1.00 94.88 97 ASP A C 1
ATOM 772 O O . ASP A 1 97 ? 2.296 -8.443 -12.031 1.00 94.88 97 ASP A O 1
ATOM 776 N N . ALA A 1 98 ? 2.519 -8.424 -9.802 1.00 94.19 98 ALA A N 1
ATOM 777 C CA . ALA A 1 98 ? 3.730 -7.604 -9.799 1.00 94.19 98 ALA A CA 1
ATOM 778 C C . ALA A 1 98 ? 4.885 -8.281 -10.562 1.00 94.19 98 ALA A C 1
ATOM 780 O O . ALA A 1 98 ? 5.584 -7.625 -11.338 1.00 94.19 98 ALA A O 1
ATOM 781 N N . LEU A 1 99 ? 5.045 -9.599 -10.413 1.00 91.88 99 LEU A N 1
ATOM 782 C CA . LEU A 1 99 ? 6.033 -10.393 -11.145 1.00 91.88 99 LEU A CA 1
ATOM 783 C C . LEU A 1 99 ? 5.721 -10.521 -12.632 1.00 91.88 99 LEU A C 1
ATOM 785 O O . LEU A 1 99 ? 6.625 -10.454 -13.469 1.00 91.88 99 LEU A O 1
ATOM 789 N N . ALA A 1 100 ? 4.452 -10.703 -12.987 1.00 90.12 100 ALA A N 1
ATOM 790 C CA . ALA A 1 100 ? 4.042 -10.704 -14.384 1.00 90.12 100 ALA A CA 1
ATOM 791 C C . ALA A 1 100 ? 4.338 -9.342 -15.037 1.00 90.12 100 ALA A C 1
ATOM 793 O O . ALA A 1 100 ? 4.921 -9.287 -16.125 1.00 90.12 100 ALA A O 1
ATOM 794 N N . ALA A 1 101 ? 4.017 -8.245 -14.345 1.00 87.62 101 ALA A N 1
ATOM 795 C CA . ALA A 1 101 ? 4.293 -6.889 -14.802 1.00 87.62 101 ALA A CA 1
ATOM 796 C C . ALA A 1 101 ? 5.799 -6.601 -14.944 1.00 87.62 101 ALA A C 1
ATOM 798 O O . ALA A 1 101 ? 6.201 -5.960 -15.920 1.00 87.62 101 ALA A O 1
ATOM 799 N N . SER A 1 102 ? 6.643 -7.099 -14.033 1.00 86.94 102 SER A N 1
ATOM 800 C CA . SER A 1 102 ? 8.088 -6.834 -14.078 1.00 86.94 102 SER A CA 1
ATOM 801 C C . SER A 1 102 ? 8.783 -7.467 -15.283 1.00 86.94 102 SER A C 1
ATOM 803 O O . SER A 1 102 ? 9.703 -6.881 -15.856 1.00 86.94 102 SER A O 1
ATOM 805 N N . ARG A 1 103 ? 8.299 -8.622 -15.751 1.00 84.81 103 ARG A N 1
ATOM 806 C CA . ARG A 1 103 ? 8.791 -9.266 -16.982 1.00 84.81 103 ARG A CA 1
ATOM 807 C C . ARG A 1 103 ? 8.529 -8.408 -18.219 1.00 84.81 103 ARG A C 1
ATOM 809 O O . ARG A 1 103 ? 9.385 -8.319 -19.093 1.00 84.81 103 ARG A O 1
ATOM 816 N N . ILE A 1 104 ? 7.373 -7.744 -18.271 1.00 80.56 104 ILE A N 1
ATOM 817 C CA . ILE A 1 104 ? 7.030 -6.804 -19.348 1.00 80.56 104 ILE A CA 1
ATOM 818 C C . ILE A 1 104 ? 7.895 -5.545 -19.244 1.00 80.56 104 ILE A C 1
ATOM 820 O O . ILE A 1 104 ? 8.336 -5.017 -20.261 1.00 80.56 104 ILE A O 1
ATOM 824 N N . TRP A 1 105 ? 8.148 -5.067 -18.023 1.00 69.88 105 TRP A N 1
ATOM 825 C CA . TRP A 1 105 ? 8.988 -3.896 -17.775 1.00 69.88 105 TRP A CA 1
ATOM 826 C C . TRP A 1 105 ? 10.432 -4.109 -18.245 1.00 69.88 105 TRP A C 1
ATOM 828 O O . TRP A 1 105 ? 10.962 -3.279 -18.979 1.00 69.88 105 TRP A O 1
ATOM 838 N N . LYS A 1 106 ? 11.033 -5.259 -17.914 1.00 65.19 106 LYS A N 1
ATOM 839 C CA . LYS A 1 106 ? 12.386 -5.632 -18.363 1.00 65.19 106 LYS A CA 1
ATOM 840 C C . LYS A 1 106 ? 12.522 -5.762 -19.881 1.00 65.19 106 LYS A C 1
ATOM 842 O O . LYS A 1 106 ? 13.622 -5.640 -20.385 1.00 65.19 106 LYS A O 1
ATOM 847 N N . ALA A 1 107 ? 11.437 -6.018 -20.610 1.00 63.25 107 ALA A N 1
ATOM 848 C CA . ALA A 1 107 ? 11.472 -6.108 -22.070 1.00 63.25 107 ALA A CA 1
ATOM 849 C C . ALA A 1 107 ? 11.451 -4.734 -22.773 1.00 63.25 107 ALA A C 1
ATOM 851 O O . ALA A 1 107 ? 11.566 -4.678 -23.995 1.00 63.25 107 ALA A O 1
ATOM 852 N N . LYS A 1 108 ? 11.244 -3.638 -22.027 1.00 57.91 108 LYS A N 1
ATOM 853 C CA . LYS A 1 108 ? 11.138 -2.269 -22.562 1.00 57.91 108 LYS A CA 1
ATOM 854 C C . LYS A 1 108 ? 12.384 -1.406 -22.339 1.00 57.91 108 LYS A C 1
ATOM 856 O O . LYS A 1 108 ? 12.428 -0.309 -22.893 1.00 57.91 108 LYS A O 1
ATOM 861 N N . GLY A 1 109 ? 13.334 -1.860 -21.525 1.00 53.84 109 GLY A N 1
ATOM 862 C CA . GLY A 1 109 ? 14.619 -1.200 -21.264 1.00 53.84 109 GLY A CA 1
ATOM 863 C C . GLY A 1 109 ? 15.768 -2.106 -21.660 1.00 53.84 109 GLY A C 1
ATOM 864 O O . GLY A 1 109 ? 16.828 -1.551 -22.009 1.00 53.84 109 GLY A O 1
#

Secondary structure (DSSP, 8-state):
----PPPPPPGGGS-S--TTEEE--HHHHHHHHHHHHHH-TTS-EEEEEEESSSSEEEEEE--TTS---EEEEEESTT-GGG-EEEEESSHHHHHHHHHHHHHHHHT--

Radius of gyration: 16.42 Å; Cα contacts (8 Å, |Δi|>4): 161; chains: 1; bounding box: 30×53×36 Å

Foldseek 3Di:
DDDDDPDDQDPVNPPPDLPQKDFDDPVRQVVLQVLVCVVPVQWPWTWTIAGPVFRKTKTFGCDPVRNGAKIWIWGPSVDPVPTDIDIDSHDVRVSVVSNVVVVVVVVVD

Solvent-accessible surface area (backbone atoms only — not comparable to full-atom values): 6206 Å² total; per-residue (Å²): 136,85,82,79,73,82,74,77,80,48,84,87,68,48,77,93,62,40,40,61,47,43,76,46,52,74,69,48,26,54,52,50,21,49,53,45,38,74,76,39,70,89,53,48,54,43,38,49,32,34,40,78,85,47,63,30,38,34,25,41,38,18,45,96,84,64,73,44,55,28,27,37,37,32,33,39,59,92,36,79,94,67,47,45,80,48,81,34,84,19,63,67,62,47,47,56,50,38,49,56,50,16,58,58,49,64,74,76,112

Sequence (109 aa):
MLKRTPKEPTTEDAPDNIAPWEMLDDAGIATYTAKLRERDPLRNLIAFARRMDQDTVACFDKGADGKGKAVLVLRRFDDPAQTKEHRYPGFGAWFDDALAASRIWKAKG

Mean predicted aligned error: 7.55 Å